Protein AF-A0A6L8I3X6-F1 (afdb_monomer)

Sequence (81 aa):
VNQGGSHANYRAAGLSDMALAILEGRPHRCSMELALHAVEVMTGLLKSGEDGGFVNMTTTCNRPAPLKPDDARALLNGASP

Secondary structure (DSSP, 8-state):
----TTS---TTHHHHHHHHHHHHTSPPSS-HHHHHHHHHHHHHHHHHHHHTS--------PPPPP--HHHHHHHHTT---

Structure (mmCIF, N/CA/C/O backbone):
data_AF-A0A6L8I3X6-F1
#
_entry.id   AF-A0A6L8I3X6-F1
#
loop_
_atom_site.group_PDB
_atom_site.id
_atom_site.type_symbol
_atom_site.label_atom_id
_atom_site.label_alt_id
_atom_site.label_comp_id
_atom_site.label_asym_id
_atom_site.label_entity_id
_atom_site.label_seq_id
_atom_site.pdbx_PDB_ins_code
_atom_site.Cartn_x
_atom_site.Cartn_y
_atom_site.Cartn_z
_atom_site.occupancy
_atom_site.B_iso_or_equiv
_atom_site.auth_seq_id
_atom_site.auth_comp_id
_atom_site.auth_asym_id
_atom_site.auth_atom_id
_atom_site.pdbx_PDB_model_num
ATOM 1 N N . VAL A 1 1 ? 9.857 19.082 -16.814 1.00 43.88 1 VAL A N 1
ATOM 2 C CA . VAL A 1 1 ? 9.234 18.321 -15.703 1.00 43.88 1 VAL A CA 1
ATOM 3 C C . VAL A 1 1 ? 9.894 18.766 -14.403 1.00 43.88 1 VAL A C 1
ATOM 5 O O . VAL A 1 1 ? 11.111 18.760 -14.344 1.00 43.88 1 VAL A O 1
ATOM 8 N N . ASN A 1 2 ? 9.097 19.298 -13.472 1.00 44.41 2 ASN A N 1
ATOM 9 C CA . ASN A 1 2 ? 9.431 19.879 -12.156 1.00 44.41 2 ASN A CA 1
ATOM 10 C C . ASN A 1 2 ? 10.907 19.751 -11.670 1.00 44.41 2 ASN A C 1
ATOM 12 O O . ASN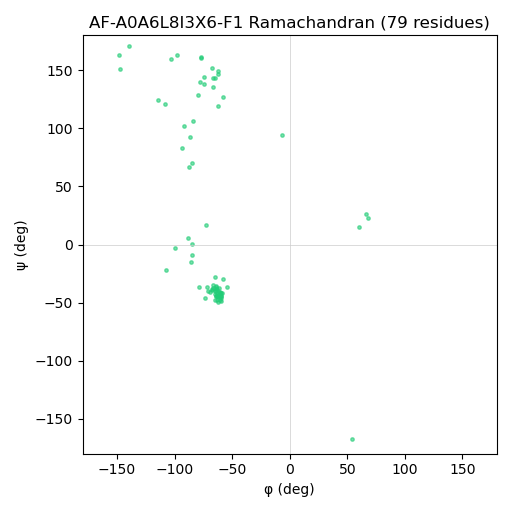 A 1 2 ? 11.267 18.747 -11.062 1.00 44.41 2 ASN A O 1
ATOM 16 N N . GLN A 1 3 ? 11.742 20.774 -11.917 1.00 53.59 3 GLN A N 1
ATOM 17 C CA . GLN A 1 3 ? 13.129 20.876 -11.422 1.00 53.59 3 GLN A CA 1
ATOM 18 C C . GLN A 1 3 ? 13.165 21.477 -10.003 1.00 53.59 3 GLN A C 1
ATOM 20 O O . GLN A 1 3 ? 13.556 22.625 -9.804 1.00 53.59 3 GLN A O 1
ATOM 25 N N . GLY A 1 4 ? 12.703 20.723 -9.008 1.00 46.16 4 GLY A N 1
ATOM 26 C CA . GLY A 1 4 ? 12.691 21.162 -7.610 1.00 46.16 4 GLY A CA 1
ATOM 27 C C . GLY A 1 4 ? 13.928 20.716 -6.829 1.00 46.16 4 GLY A C 1
ATOM 28 O O . GLY A 1 4 ? 13.839 19.732 -6.111 1.00 46.16 4 GLY A O 1
ATOM 29 N N . GLY A 1 5 ? 15.048 21.445 -6.916 1.00 62.81 5 GLY A N 1
ATOM 30 C CA . GLY A 1 5 ? 16.206 21.294 -6.010 1.00 62.81 5 GLY A CA 1
ATOM 31 C C . GLY A 1 5 ? 16.794 19.873 -5.882 1.00 62.81 5 GLY A C 1
ATOM 32 O O . GLY A 1 5 ? 16.480 18.979 -6.660 1.00 62.81 5 GLY A O 1
ATOM 33 N N . SER A 1 6 ? 17.663 19.634 -4.888 1.00 66.06 6 SER A N 1
ATOM 34 C CA . SER A 1 6 ? 18.317 18.324 -4.671 1.00 66.06 6 SER A CA 1
ATOM 35 C C . SER A 1 6 ? 17.385 17.227 -4.118 1.00 66.06 6 SER A C 1
ATOM 37 O O . SER A 1 6 ? 17.864 16.230 -3.576 1.00 66.06 6 SER A O 1
ATOM 39 N N . HIS A 1 7 ? 16.062 17.407 -4.194 1.00 61.53 7 HIS A N 1
ATOM 40 C CA . HIS A 1 7 ? 15.068 16.514 -3.604 1.00 61.53 7 HIS A CA 1
ATOM 41 C C . HIS A 1 7 ? 14.234 15.845 -4.699 1.00 61.53 7 HIS A C 1
ATOM 43 O O . HIS A 1 7 ? 13.594 16.501 -5.517 1.00 61.53 7 HIS A O 1
ATOM 49 N N . ALA A 1 8 ? 14.206 14.514 -4.695 1.00 62.00 8 ALA A N 1
ATOM 50 C CA . ALA A 1 8 ? 13.394 13.748 -5.631 1.00 62.00 8 ALA A CA 1
ATOM 51 C C . ALA A 1 8 ? 11.886 13.963 -5.385 1.00 62.00 8 ALA A C 1
ATOM 53 O O . ALA A 1 8 ? 11.405 13.919 -4.250 1.00 62.00 8 ALA A O 1
ATOM 54 N N . ASN A 1 9 ? 11.125 14.170 -6.466 1.00 69.12 9 ASN A N 1
ATOM 55 C CA . ASN A 1 9 ? 9.667 14.274 -6.435 1.00 69.12 9 ASN A CA 1
ATOM 56 C C . ASN A 1 9 ? 9.034 12.894 -6.674 1.00 69.12 9 ASN A C 1
ATOM 58 O O . ASN A 1 9 ? 8.940 12.433 -7.809 1.00 69.12 9 ASN A O 1
ATOM 62 N N . TYR A 1 10 ? 8.566 12.253 -5.603 1.00 75.56 10 TYR A N 1
ATOM 63 C CA . TYR A 1 10 ? 8.013 10.894 -5.644 1.00 75.56 10 TYR A CA 1
ATOM 64 C C . TYR A 1 10 ? 6.507 10.817 -5.937 1.00 75.56 10 TYR A C 1
ATOM 66 O O . TYR A 1 10 ? 5.944 9.725 -5.908 1.00 75.56 10 TYR A O 1
ATOM 74 N N . ARG A 1 11 ? 5.829 11.935 -6.246 1.00 81.81 11 ARG A N 1
ATOM 75 C CA . ARG A 1 11 ? 4.361 11.945 -6.442 1.00 81.81 11 ARG A CA 1
ATOM 76 C C . ARG A 1 11 ? 3.881 10.991 -7.539 1.00 81.81 11 ARG A C 1
ATOM 78 O O . ARG A 1 11 ? 2.769 10.493 -7.452 1.00 81.81 11 ARG A O 1
ATOM 85 N N . ALA A 1 12 ? 4.711 10.741 -8.552 1.00 85.06 12 ALA A N 1
ATOM 86 C CA . ALA A 1 12 ? 4.390 9.840 -9.659 1.00 85.06 12 ALA A CA 1
ATOM 87 C C . ALA A 1 12 ? 5.016 8.439 -9.525 1.00 85.06 12 ALA A C 1
ATOM 89 O O . ALA A 1 12 ? 4.745 7.590 -10.366 1.00 85.06 12 ALA A O 1
ATOM 90 N N . ALA A 1 13 ? 5.817 8.171 -8.485 1.00 86.38 13 ALA A N 1
ATOM 91 C CA . ALA A 1 13 ? 6.567 6.917 -8.361 1.00 86.38 13 ALA A CA 1
ATOM 92 C C . ALA A 1 13 ? 5.656 5.683 -8.221 1.00 86.38 13 ALA A C 1
ATOM 94 O O . ALA A 1 13 ? 5.953 4.627 -8.769 1.00 86.38 13 ALA A O 1
ATOM 95 N N . GLY A 1 14 ? 4.524 5.818 -7.521 1.00 88.50 14 GLY A N 1
ATOM 96 C CA . GLY A 1 14 ? 3.540 4.736 -7.412 1.00 88.50 14 GLY A CA 1
ATOM 97 C C . GLY A 1 14 ? 2.839 4.434 -8.739 1.00 88.50 14 GLY A C 1
ATOM 98 O O . GLY A 1 14 ? 2.615 3.273 -9.070 1.00 88.50 14 GLY A O 1
ATOM 99 N N . LEU A 1 15 ? 2.543 5.475 -9.526 1.00 89.12 15 LEU A N 1
ATOM 100 C CA . LEU A 1 15 ? 1.922 5.325 -10.843 1.00 89.12 15 LEU A CA 1
ATOM 101 C C . LEU A 1 15 ? 2.900 4.724 -11.861 1.00 89.12 15 LEU A C 1
ATOM 103 O O . LEU A 1 15 ? 2.507 3.869 -12.650 1.00 89.12 15 LEU A O 1
ATOM 107 N N . SER A 1 16 ? 4.171 5.132 -11.835 1.00 89.62 16 SER A N 1
ATOM 108 C CA . SER A 1 16 ? 5.191 4.557 -12.714 1.00 89.62 16 SER A CA 1
ATOM 109 C C . SER A 1 16 ? 5.523 3.106 -12.352 1.00 89.62 16 SER A C 1
ATOM 111 O O . SER A 1 16 ? 5.607 2.280 -13.258 1.00 89.62 16 SER A O 1
ATOM 113 N N . ASP A 1 17 ? 5.626 2.757 -11.060 1.00 90.88 17 ASP A N 1
ATOM 114 C CA . ASP A 1 17 ? 5.765 1.355 -10.625 1.00 90.88 17 ASP A CA 1
ATOM 115 C C . ASP A 1 17 ? 4.579 0.503 -11.083 1.00 90.88 17 ASP A C 1
ATOM 117 O O . ASP A 1 17 ? 4.780 -0.615 -11.548 1.00 90.88 17 ASP A O 1
ATOM 121 N N . MET A 1 18 ? 3.358 1.036 -10.985 1.00 92.06 18 MET A N 1
ATOM 122 C CA . MET A 1 18 ? 2.152 0.346 -11.439 1.00 92.06 18 MET A CA 1
ATOM 123 C C . MET A 1 18 ? 2.179 0.089 -12.948 1.00 92.06 18 MET A C 1
ATOM 125 O O . MET A 1 18 ? 1.931 -1.037 -13.369 1.00 92.06 18 MET A O 1
ATOM 129 N N . ALA A 1 19 ? 2.507 1.100 -13.757 1.00 91.69 19 ALA A N 1
ATOM 130 C CA . ALA A 1 19 ? 2.595 0.948 -15.207 1.00 91.69 19 ALA A CA 1
ATOM 131 C C . ALA A 1 19 ? 3.637 -0.111 -1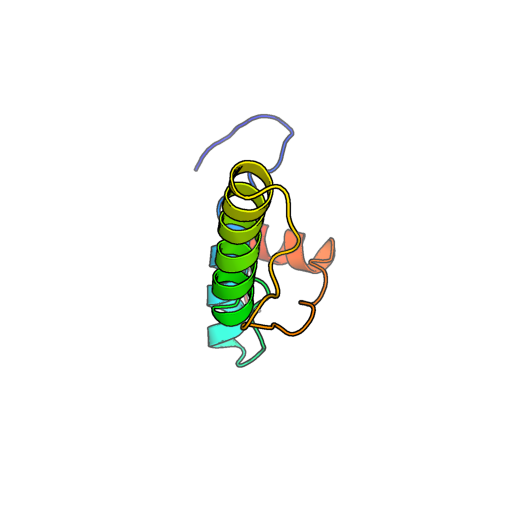5.604 1.00 91.69 19 ALA A C 1
ATOM 133 O O . ALA A 1 19 ? 3.340 -0.993 -16.408 1.00 91.69 19 ALA A O 1
ATOM 134 N N . LEU A 1 20 ? 4.826 -0.068 -14.994 1.00 90.12 20 LEU A N 1
ATOM 135 C CA . LEU A 1 20 ? 5.882 -1.047 -15.245 1.00 90.12 20 LEU A CA 1
ATOM 136 C C . LEU A 1 20 ? 5.461 -2.459 -14.817 1.00 90.12 20 LEU A C 1
ATOM 138 O O . LEU A 1 20 ? 5.629 -3.413 -15.567 1.00 90.12 20 LEU A O 1
ATOM 142 N N . ALA A 1 21 ? 4.853 -2.593 -13.639 1.00 91.50 21 ALA A N 1
ATOM 143 C CA . ALA A 1 21 ? 4.383 -3.873 -13.127 1.00 91.50 21 ALA A CA 1
ATOM 144 C C . ALA A 1 21 ? 3.319 -4.525 -14.023 1.00 91.50 21 ALA A C 1
ATOM 146 O O . ALA A 1 21 ? 3.335 -5.742 -14.194 1.00 91.50 21 ALA A O 1
ATOM 147 N N . ILE A 1 22 ? 2.426 -3.722 -14.616 1.00 92.88 22 ILE A N 1
ATOM 148 C CA . ILE A 1 22 ? 1.426 -4.192 -15.585 1.00 92.88 22 ILE A CA 1
ATOM 149 C C . ILE A 1 22 ? 2.112 -4.730 -16.845 1.00 92.88 22 ILE A C 1
ATOM 151 O O . ILE A 1 22 ? 1.742 -5.801 -17.319 1.00 92.88 22 ILE A O 1
ATOM 155 N N . LEU A 1 23 ? 3.120 -4.020 -17.365 1.00 92.88 23 LEU A N 1
ATOM 156 C CA . LEU A 1 23 ? 3.888 -4.465 -18.534 1.00 92.88 23 LEU A CA 1
ATOM 157 C C . LEU A 1 23 ? 4.670 -5.759 -18.256 1.00 92.88 23 LEU A C 1
ATOM 159 O O . LEU A 1 23 ? 4.746 -6.629 -19.117 1.00 92.88 23 LEU A O 1
ATOM 163 N N . GLU A 1 24 ? 5.226 -5.896 -17.053 1.00 92.12 24 GLU A N 1
ATOM 164 C CA . GLU A 1 24 ? 6.033 -7.047 -16.626 1.00 92.12 24 GLU A CA 1
ATOM 165 C C . GLU A 1 24 ? 5.199 -8.226 -16.089 1.00 92.12 24 GLU A C 1
ATOM 167 O O . GLU A 1 24 ? 5.744 -9.296 -15.823 1.00 92.12 24 GLU A O 1
ATOM 172 N N . GLY A 1 25 ? 3.890 -8.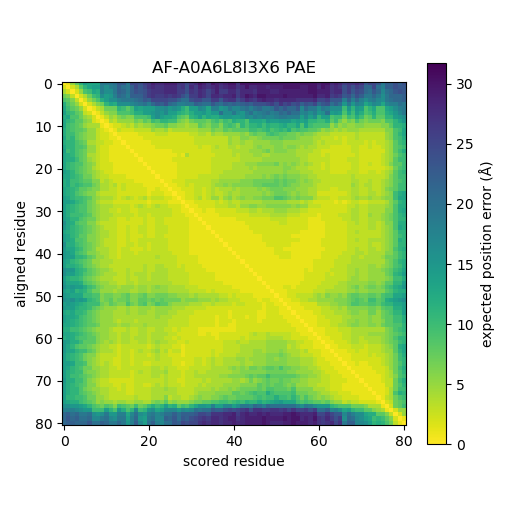049 -15.883 1.00 91.94 25 GLY A N 1
ATOM 173 C CA . GLY A 1 25 ? 3.020 -9.073 -15.299 1.00 91.94 25 GLY A CA 1
ATOM 174 C C . GLY A 1 25 ? 3.329 -9.404 -13.833 1.00 91.94 25 GLY A C 1
ATOM 175 O O . GLY A 1 25 ? 3.043 -10.513 -13.380 1.00 91.94 25 GLY A O 1
ATOM 176 N N . ARG A 1 26 ? 3.915 -8.468 -13.075 1.00 91.00 26 ARG A N 1
ATOM 177 C CA . ARG A 1 26 ? 4.199 -8.635 -11.637 1.00 91.00 26 ARG A CA 1
ATOM 178 C C . ARG A 1 26 ? 3.188 -7.877 -10.768 1.00 91.00 26 ARG A C 1
ATOM 180 O O . ARG A 1 26 ? 2.593 -6.904 -11.227 1.00 91.00 26 ARG A O 1
ATOM 187 N N . PRO A 1 27 ? 3.034 -8.232 -9.479 1.00 89.69 27 PRO A N 1
ATOM 188 C CA . PRO A 1 27 ? 2.255 -7.418 -8.552 1.00 89.69 27 PRO A CA 1
ATOM 189 C C . PRO A 1 27 ? 2.800 -5.982 -8.462 1.00 89.69 27 PRO A C 1
ATOM 191 O O . PRO A 1 27 ? 3.987 -5.765 -8.192 1.00 89.69 27 PRO A O 1
ATOM 194 N N . HIS A 1 28 ? 1.931 -4.994 -8.672 1.00 91.75 28 HIS A N 1
ATOM 195 C CA . HIS A 1 28 ? 2.239 -3.581 -8.440 1.00 91.75 28 HIS A CA 1
ATOM 196 C C . HIS A 1 28 ? 2.173 -3.249 -6.945 1.00 91.75 28 HIS A C 1
ATOM 198 O O . HIS A 1 28 ? 1.265 -3.698 -6.240 1.00 91.75 28 HIS A O 1
ATOM 204 N N . ARG A 1 29 ? 3.107 -2.421 -6.456 1.00 93.00 29 ARG A N 1
ATOM 205 C CA . ARG A 1 29 ? 3.184 -2.051 -5.030 1.00 93.00 29 ARG A CA 1
ATOM 206 C C . ARG A 1 29 ? 1.979 -1.222 -4.592 1.00 93.00 29 ARG A C 1
ATOM 208 O O . ARG A 1 29 ? 1.467 -1.410 -3.494 1.00 93.00 29 ARG A O 1
ATOM 215 N N . CYS A 1 30 ? 1.509 -0.334 -5.466 1.00 91.06 30 CYS A N 1
ATOM 216 C CA . CYS A 1 30 ? 0.291 0.453 -5.279 1.00 91.06 30 CYS A CA 1
ATOM 217 C C . CYS A 1 30 ? -0.935 -0.311 -5.802 1.00 91.06 30 CYS A C 1
ATOM 219 O O . CYS A 1 30 ? -1.523 0.088 -6.800 1.00 91.06 30 CYS A O 1
ATOM 221 N N . SER A 1 31 ? -1.295 -1.429 -5.165 1.00 92.12 31 SER A N 1
ATOM 222 C CA . SER A 1 31 ? -2.436 -2.245 -5.600 1.00 92.12 31 SER A CA 1
ATOM 223 C C . SER A 1 31 ? -3.797 -1.675 -5.206 1.00 92.12 31 SER A C 1
ATOM 225 O O . SER A 1 31 ? -3.905 -0.850 -4.295 1.00 92.12 31 SER A O 1
ATOM 227 N N . MET A 1 32 ? -4.847 -2.137 -5.892 1.00 92.25 32 MET A N 1
ATOM 228 C CA . MET A 1 32 ? -6.225 -1.764 -5.576 1.00 92.25 32 MET A CA 1
ATOM 229 C C . MET A 1 32 ? -6.631 -2.266 -4.188 1.00 92.25 32 MET A C 1
ATOM 231 O O . MET A 1 32 ? -7.262 -1.533 -3.436 1.00 92.25 32 MET A O 1
ATOM 235 N N . GLU A 1 33 ? -6.229 -3.482 -3.821 1.00 94.50 33 GLU A N 1
ATOM 236 C CA . GLU A 1 33 ? -6.516 -4.087 -2.519 1.00 94.50 33 GLU A CA 1
ATOM 237 C C . GLU A 1 33 ? -5.870 -3.283 -1.387 1.00 94.50 33 GLU A C 1
ATOM 239 O O . GLU A 1 33 ? -6.516 -3.009 -0.377 1.00 94.50 33 GLU A O 1
ATOM 244 N N . LEU A 1 34 ? -4.617 -2.847 -1.569 1.00 94.88 34 LEU A N 1
ATOM 245 C CA . LEU A 1 34 ? -3.936 -1.977 -0.610 1.00 94.88 34 LEU A CA 1
ATOM 246 C C . LEU A 1 34 ? -4.636 -0.620 -0.490 1.00 94.88 34 LEU A C 1
ATOM 248 O O . LEU A 1 34 ? -4.824 -0.129 0.621 1.00 94.88 34 LEU A O 1
ATOM 252 N N . ALA A 1 35 ? -5.016 -0.011 -1.616 1.00 94.25 35 ALA A N 1
ATOM 253 C CA . ALA A 1 35 ? -5.706 1.275 -1.618 1.00 94.25 35 ALA A CA 1
ATOM 254 C C . ALA A 1 35 ? -7.065 1.187 -0.908 1.00 94.25 35 ALA A C 1
ATOM 256 O O . ALA A 1 35 ? -7.374 2.030 -0.067 1.00 94.25 35 ALA A O 1
ATOM 257 N N . LEU A 1 36 ? -7.842 0.139 -1.197 1.00 96.81 36 LEU A N 1
ATOM 258 C CA . LEU A 1 36 ? -9.120 -0.130 -0.546 1.00 96.81 36 LEU A CA 1
ATOM 259 C C . LEU A 1 36 ? -8.943 -0.310 0.966 1.00 96.81 36 LEU A C 1
ATOM 261 O O . LEU A 1 36 ? -9.634 0.349 1.742 1.00 96.81 36 LEU A O 1
ATOM 265 N N . HIS A 1 37 ? -7.984 -1.139 1.382 1.00 97.81 37 HIS A N 1
ATOM 266 C CA . HIS A 1 37 ? -7.735 -1.389 2.798 1.00 97.81 37 HIS A CA 1
ATOM 267 C C . HIS A 1 37 ? -7.249 -0.140 3.538 1.00 97.81 37 HIS A C 1
ATOM 269 O O . HIS A 1 37 ? -7.709 0.150 4.639 1.00 97.81 37 HIS A O 1
ATOM 275 N N . ALA A 1 38 ? -6.380 0.662 2.919 1.00 96.94 38 ALA A N 1
ATOM 276 C CA . ALA A 1 38 ? -5.937 1.927 3.496 1.00 96.94 38 ALA A CA 1
ATOM 277 C C . ALA A 1 38 ? -7.102 2.912 3.694 1.00 96.94 38 ALA A C 1
ATOM 279 O O . ALA A 1 38 ? -7.166 3.579 4.727 1.00 96.94 38 ALA A O 1
ATOM 280 N N . VAL A 1 39 ? -8.036 2.998 2.738 1.00 98.00 39 VAL A N 1
ATOM 281 C CA . VAL A 1 39 ? -9.245 3.830 2.872 1.00 98.00 39 VAL A CA 1
ATOM 282 C C . VAL A 1 39 ? -10.149 3.321 3.994 1.00 98.00 39 VAL A C 1
ATOM 284 O O . VAL A 1 39 ? -10.634 4.128 4.791 1.00 98.00 39 VAL A O 1
ATOM 287 N N . GLU A 1 40 ? -10.339 2.007 4.116 1.00 98.44 40 GLU A N 1
ATOM 288 C CA . GLU A 1 40 ? -11.096 1.434 5.233 1.00 98.44 40 GLU A CA 1
ATOM 289 C C . GLU A 1 40 ? -10.450 1.778 6.582 1.00 98.44 40 GLU A C 1
ATOM 291 O O . GLU A 1 40 ? -11.136 2.250 7.482 1.00 98.44 40 GLU A O 1
ATOM 296 N N . VAL A 1 41 ? -9.127 1.649 6.706 1.00 98.19 41 VAL A N 1
ATOM 297 C CA . VAL A 1 41 ? -8.404 2.027 7.930 1.00 98.19 41 VAL A CA 1
ATOM 298 C C . VAL A 1 41 ? -8.577 3.516 8.237 1.00 98.19 41 VAL A C 1
ATOM 300 O O . VAL A 1 41 ? -8.915 3.869 9.364 1.00 98.19 41 VAL A O 1
ATOM 303 N N . MET A 1 42 ? -8.396 4.402 7.251 1.00 98.44 42 MET A N 1
ATOM 304 C CA . MET A 1 42 ? -8.545 5.851 7.448 1.00 98.44 42 MET A CA 1
ATOM 305 C C . MET A 1 42 ? -9.956 6.229 7.916 1.00 98.44 42 MET A C 1
ATOM 307 O O . MET A 1 42 ? -10.108 7.021 8.843 1.00 98.44 42 MET A O 1
ATOM 311 N N . THR A 1 43 ? -10.988 5.644 7.308 1.00 98.31 43 THR A N 1
ATOM 312 C CA . THR A 1 43 ? -12.387 5.890 7.695 1.00 98.31 43 THR A CA 1
ATOM 313 C C . THR A 1 43 ? -12.744 5.235 9.033 1.00 98.31 43 THR A C 1
ATOM 315 O O . THR A 1 43 ? -13.443 5.838 9.846 1.00 98.31 43 THR A O 1
ATOM 318 N N . GLY A 1 44 ? -12.208 4.047 9.315 1.00 98.38 44 GLY A N 1
ATOM 319 C CA . GLY A 1 44 ? -12.368 3.342 10.583 1.00 98.38 44 GLY A CA 1
ATOM 320 C C . GLY A 1 44 ? -11.756 4.086 11.768 1.00 98.38 44 GLY A C 1
ATOM 321 O O . GLY A 1 44 ? -12.341 4.079 12.846 1.00 98.38 44 GLY A O 1
ATOM 322 N N . LEU A 1 45 ? -10.628 4.779 11.573 1.00 98.38 45 LEU A N 1
ATOM 323 C CA . LEU A 1 45 ? -10.026 5.643 12.596 1.00 98.38 45 LEU A CA 1
ATOM 324 C C . LEU A 1 45 ? -10.953 6.801 12.984 1.00 98.38 45 LEU A C 1
ATOM 326 O O . LEU A 1 45 ? -11.122 7.068 14.172 1.00 98.38 45 LEU A O 1
ATOM 330 N N . LEU A 1 46 ? -11.574 7.459 11.999 1.00 98.31 46 LEU A N 1
ATOM 331 C CA . LEU A 1 46 ? -12.544 8.531 12.252 1.00 98.31 46 LEU A CA 1
ATOM 332 C C . LEU A 1 46 ? -13.749 7.997 13.028 1.00 98.31 46 LEU A C 1
ATOM 334 O O . LEU A 1 46 ? -14.076 8.523 14.088 1.00 98.31 46 LEU A O 1
ATOM 338 N N . LYS A 1 47 ? -14.329 6.887 12.558 1.00 98.31 47 LYS A N 1
ATOM 339 C CA . LYS A 1 47 ? -15.460 6.233 13.220 1.00 98.31 47 LYS A CA 1
ATOM 340 C C . LYS A 1 47 ? -15.129 5.793 14.648 1.00 98.31 47 LYS A C 1
ATOM 342 O O . LYS A 1 47 ? -15.925 5.985 15.554 1.00 98.31 47 LYS A O 1
ATOM 347 N N . SER A 1 48 ? -13.940 5.233 14.865 1.00 98.50 48 SER A N 1
ATOM 348 C CA . SER A 1 48 ? -13.468 4.845 16.198 1.00 98.50 48 SER A CA 1
ATOM 349 C C . SER A 1 48 ? -13.380 6.047 17.141 1.00 98.50 48 SER A C 1
ATOM 351 O O . SER A 1 48 ? -13.772 5.941 18.303 1.00 98.50 48 SER A O 1
ATOM 353 N N . GLY A 1 49 ? -12.909 7.195 16.640 1.00 98.12 49 GLY A N 1
ATOM 354 C CA . GLY A 1 49 ? -12.856 8.442 17.400 1.00 98.12 49 GLY A CA 1
ATOM 355 C C . GLY A 1 49 ? -14.235 9.015 17.737 1.00 98.12 49 GLY A C 1
ATOM 356 O O . GLY A 1 49 ? -14.404 9.565 18.822 1.00 98.12 49 GLY A O 1
ATOM 357 N N . GLU A 1 50 ? -15.213 8.862 16.842 1.00 98.06 50 GLU A N 1
ATOM 358 C CA . GLU A 1 50 ? -16.604 9.287 17.060 1.00 98.06 50 GLU A CA 1
ATOM 359 C C . GLU A 1 50 ? -17.347 8.368 18.045 1.00 98.06 50 GLU A C 1
ATOM 361 O O . GLU A 1 50 ? -17.992 8.853 18.974 1.00 98.06 50 GLU A O 1
ATOM 366 N N . ASP A 1 51 ? -17.217 7.049 17.880 1.00 97.38 51 ASP A N 1
ATOM 367 C CA . ASP A 1 51 ? -17.954 6.037 18.650 1.00 97.38 51 ASP A CA 1
ATOM 368 C C . ASP A 1 51 ? -17.274 5.678 19.989 1.00 97.38 51 ASP A C 1
ATOM 370 O O . ASP A 1 51 ? -17.875 5.026 20.846 1.00 97.38 51 ASP A O 1
ATOM 374 N N . GLY A 1 52 ? -16.003 6.054 20.178 1.00 97.44 52 GLY A N 1
ATOM 375 C CA . GLY A 1 52 ? -15.216 5.721 21.371 1.00 97.44 52 GLY A CA 1
ATOM 376 C C . GLY A 1 52 ? -14.883 4.230 21.510 1.00 97.44 52 GLY A C 1
ATOM 377 O O . GLY A 1 52 ? -14.639 3.750 22.618 1.00 97.44 52 GLY A O 1
ATOM 378 N N . GLY A 1 53 ? -14.887 3.480 20.404 1.00 96.75 53 GLY A N 1
ATOM 379 C CA . GLY A 1 53 ? -14.733 2.024 20.394 1.00 96.75 53 GLY A CA 1
ATOM 380 C C . GLY A 1 53 ? -13.856 1.502 19.258 1.00 96.75 53 GLY A 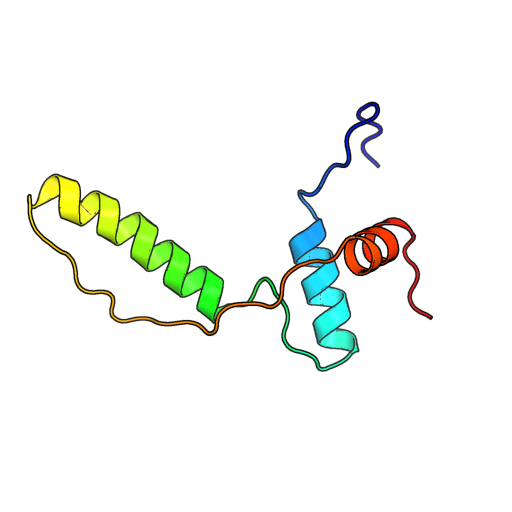C 1
ATOM 381 O O . GLY A 1 53 ? -13.483 2.234 18.343 1.00 96.75 53 GLY A O 1
ATOM 382 N N . PHE A 1 54 ? -13.518 0.212 19.309 1.00 97.75 54 PHE A N 1
ATOM 383 C CA . PHE A 1 54 ? -12.754 -0.449 18.248 1.00 97.75 54 PHE A CA 1
ATOM 384 C C . PHE A 1 54 ? -13.624 -0.713 17.014 1.00 97.75 54 PHE A C 1
ATOM 386 O O . PHE A 1 54 ? -14.753 -1.188 17.129 1.00 97.75 54 PHE A O 1
ATOM 393 N N . VAL A 1 55 ? -13.064 -0.471 15.826 1.00 97.94 55 VAL A N 1
ATOM 394 C CA . VAL A 1 55 ? -13.686 -0.808 14.540 1.00 97.94 55 VAL A CA 1
ATOM 395 C C . VAL A 1 55 ? -12.928 -1.980 13.924 1.00 97.94 55 VAL A C 1
ATOM 397 O O . VAL A 1 55 ? -11.727 -1.885 13.677 1.00 97.94 55 VAL A O 1
ATOM 400 N N . ASN A 1 56 ? -13.626 -3.087 13.670 1.00 97.75 56 ASN A N 1
ATOM 401 C CA . ASN A 1 56 ? -13.053 -4.236 12.971 1.00 97.75 56 ASN A CA 1
ATOM 402 C C . ASN A 1 56 ? -13.029 -3.978 11.464 1.00 97.75 56 ASN A C 1
ATOM 404 O O . ASN A 1 56 ? -14.057 -3.640 10.879 1.00 97.75 56 ASN A O 1
ATOM 408 N N . MET A 1 57 ? -11.864 -4.169 10.848 1.00 98.00 57 MET A N 1
ATOM 409 C CA . MET A 1 57 ? -11.710 -4.083 9.397 1.00 98.00 57 MET A CA 1
ATOM 410 C C . MET A 1 57 ? -12.298 -5.327 8.725 1.00 98.00 57 MET A C 1
ATOM 412 O O . MET A 1 57 ? -12.205 -6.438 9.249 1.00 98.00 57 MET A O 1
ATOM 416 N N . THR A 1 58 ? -12.887 -5.131 7.555 1.00 97.88 58 THR A N 1
ATOM 417 C CA . THR A 1 58 ? -13.510 -6.165 6.721 1.00 9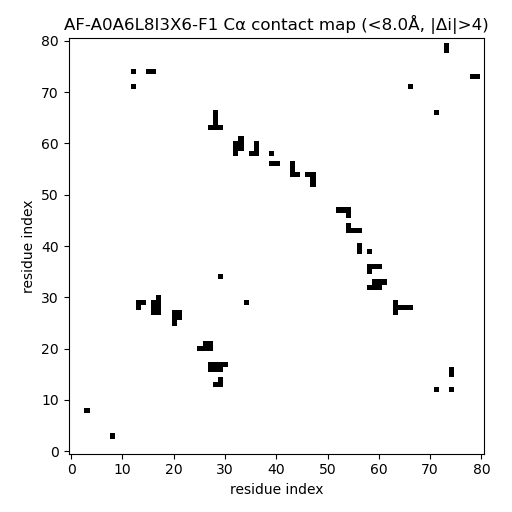7.88 58 THR A CA 1
ATOM 418 C C . THR A 1 58 ? -12.682 -6.479 5.481 1.00 97.88 58 THR A C 1
ATOM 420 O O . THR A 1 58 ? -12.801 -7.566 4.916 1.00 97.88 58 THR A O 1
ATOM 423 N N . THR A 1 59 ? -11.814 -5.556 5.069 1.00 98.06 59 THR A N 1
ATOM 424 C CA . THR A 1 59 ? -10.895 -5.737 3.949 1.00 98.06 59 THR A CA 1
ATOM 425 C C . THR A 1 59 ? -9.509 -6.149 4.442 1.00 98.06 59 THR A C 1
ATOM 427 O O . THR A 1 59 ? -9.160 -6.015 5.617 1.00 98.06 59 THR A O 1
ATOM 430 N N . THR A 1 60 ? -8.698 -6.677 3.530 1.00 96.50 60 THR A N 1
ATOM 431 C CA . THR A 1 60 ? -7.305 -7.039 3.789 1.00 96.50 60 THR A CA 1
ATOM 432 C C . THR A 1 60 ? -6.479 -6.859 2.522 1.00 96.50 60 THR A C 1
ATOM 434 O O . THR A 1 60 ? -7.019 -6.781 1.418 1.00 96.50 60 THR A O 1
ATOM 437 N N . CYS A 1 61 ? -5.160 -6.815 2.670 1.00 95.00 61 CYS A N 1
ATOM 438 C CA . CYS A 1 61 ? -4.228 -6.765 1.556 1.00 95.00 61 CYS A CA 1
ATOM 439 C C . CYS A 1 61 ? -2.936 -7.505 1.906 1.00 95.00 61 CYS A C 1
ATOM 441 O O . CYS A 1 61 ? -2.495 -7.520 3.059 1.00 95.00 61 CYS A O 1
ATOM 443 N N . ASN A 1 62 ? -2.273 -8.055 0.892 1.00 93.69 62 ASN A N 1
ATOM 444 C CA . ASN A 1 62 ? -0.912 -8.545 1.064 1.00 93.69 62 ASN A CA 1
ATOM 445 C C . ASN A 1 62 ? 0.034 -7.371 1.328 1.00 93.69 62 ASN A C 1
ATOM 447 O O . ASN A 1 62 ? -0.103 -6.301 0.734 1.00 93.69 62 ASN A O 1
ATOM 451 N N . ARG A 1 63 ? 1.033 -7.583 2.189 1.00 93.00 63 ARG A N 1
ATOM 452 C CA . ARG A 1 63 ? 2.088 -6.589 2.399 1.00 93.00 63 ARG A CA 1
ATOM 453 C C . ARG A 1 63 ? 2.847 -6.382 1.076 1.00 93.00 63 ARG A C 1
ATOM 455 O O . ARG A 1 63 ? 3.441 -7.346 0.589 1.00 93.00 63 ARG A O 1
ATOM 462 N N . PRO A 1 64 ? 2.868 -5.163 0.508 1.00 92.19 64 PRO A N 1
ATOM 463 C CA . PRO A 1 64 ? 3.586 -4.907 -0.733 1.00 92.19 64 PRO A CA 1
ATOM 464 C C . PRO A 1 64 ? 5.099 -5.039 -0.528 1.00 92.19 64 PRO A C 1
ATOM 466 O O . PRO A 1 64 ? 5.628 -4.795 0.561 1.00 92.19 64 PRO A O 1
ATOM 469 N N . ALA A 1 65 ? 5.808 -5.398 -1.598 1.00 92.12 65 ALA A N 1
ATOM 470 C CA . ALA A 1 65 ? 7.265 -5.416 -1.593 1.00 92.12 65 ALA A CA 1
ATOM 471 C C . ALA A 1 65 ? 7.827 -3.991 -1.414 1.00 92.12 65 ALA A C 1
ATOM 473 O O . ALA A 1 65 ? 7.285 -3.040 -1.986 1.00 92.12 65 ALA A O 1
ATOM 474 N N . PRO A 1 66 ? 8.941 -3.818 -0.681 1.00 91.56 66 PRO A N 1
ATOM 475 C CA . PRO A 1 66 ? 9.571 -2.510 -0.549 1.00 91.56 66 PRO A CA 1
ATOM 476 C C . PRO A 1 66 ? 10.041 -1.985 -1.913 1.00 91.56 66 PRO A C 1
ATOM 478 O O . PRO A 1 66 ? 10.415 -2.763 -2.797 1.00 91.56 66 PRO A O 1
ATOM 481 N N . LEU A 1 67 ? 10.038 -0.662 -2.085 1.00 89.12 67 LEU A N 1
ATOM 482 C CA . LEU A 1 67 ? 10.695 0.002 -3.211 1.00 89.12 67 LEU A CA 1
ATOM 483 C C . LEU A 1 67 ? 12.177 0.184 -2.863 1.00 89.12 67 LEU A C 1
ATOM 485 O O . LEU A 1 67 ? 12.512 1.001 -2.005 1.00 89.12 67 LEU A O 1
ATOM 489 N N . LYS A 1 68 ? 13.064 -0.609 -3.474 1.00 90.75 68 LYS A N 1
ATOM 490 C CA . LYS A 1 68 ? 14.507 -0.525 -3.203 1.00 90.75 68 LYS A CA 1
ATOM 491 C C . LYS A 1 68 ? 15.123 0.689 -3.916 1.00 90.75 68 LYS A C 1
ATOM 493 O O . LYS A 1 68 ? 14.549 1.175 -4.890 1.00 90.75 68 LYS A O 1
ATOM 498 N N . PRO A 1 69 ? 16.316 1.158 -3.499 1.00 88.12 69 PRO A N 1
ATOM 499 C CA . PRO A 1 69 ? 17.018 2.233 -4.201 1.00 88.12 69 PRO A CA 1
ATOM 500 C C . PRO 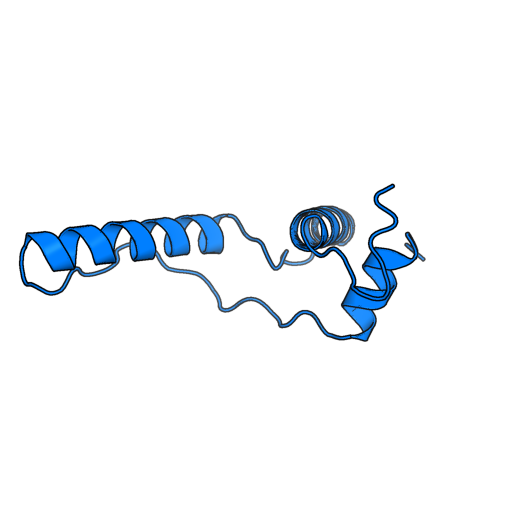A 1 69 ? 17.245 1.957 -5.696 1.00 88.12 69 PRO A C 1
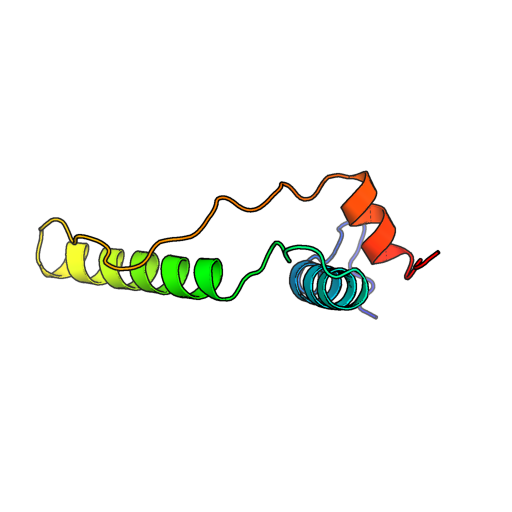ATOM 502 O O . PRO A 1 69 ? 17.147 2.875 -6.503 1.00 88.12 69 PRO A O 1
ATOM 505 N N . ASP A 1 70 ? 17.515 0.706 -6.077 1.00 88.69 70 ASP A N 1
ATOM 506 C CA . ASP A 1 70 ? 17.700 0.303 -7.482 1.00 88.69 70 ASP A CA 1
ATOM 507 C C . ASP A 1 70 ? 16.413 0.470 -8.288 1.00 88.69 70 ASP A C 1
ATOM 509 O O . ASP A 1 70 ? 16.423 1.117 -9.334 1.00 88.69 70 ASP A O 1
ATOM 513 N N . ASP A 1 71 ? 15.295 -0.014 -7.741 1.00 86.62 71 ASP A N 1
ATOM 514 C CA . ASP A 1 71 ? 13.969 0.128 -8.343 1.00 86.62 71 ASP A CA 1
ATOM 515 C C . ASP A 1 71 ? 13.604 1.610 -8.514 1.00 86.62 71 ASP A C 1
ATOM 517 O O . ASP A 1 71 ? 13.142 2.036 -9.569 1.00 86.62 71 ASP A O 1
ATOM 521 N N . ALA A 1 72 ? 13.864 2.429 -7.490 1.00 85.50 72 ALA A N 1
ATOM 522 C CA . ALA A 1 72 ? 13.601 3.864 -7.536 1.00 85.50 72 ALA A CA 1
ATOM 523 C C . ALA A 1 72 ? 14.449 4.579 -8.604 1.00 85.50 72 ALA A C 1
ATOM 525 O O . ALA A 1 72 ? 13.952 5.478 -9.282 1.00 85.50 72 ALA A O 1
ATOM 526 N N . ARG A 1 73 ? 15.713 4.172 -8.786 1.00 84.31 73 ARG A N 1
ATOM 527 C CA . ARG A 1 73 ? 16.590 4.709 -9.839 1.00 84.31 73 ARG A CA 1
ATOM 528 C C . ARG A 1 73 ? 16.113 4.324 -11.239 1.00 84.31 73 ARG A C 1
ATOM 530 O O . ARG A 1 73 ? 16.144 5.174 -12.126 1.00 84.31 73 ARG A O 1
ATOM 537 N N . ALA A 1 74 ? 15.627 3.097 -11.429 1.00 83.94 74 ALA A N 1
ATOM 538 C CA . ALA A 1 74 ? 15.066 2.656 -12.707 1.00 83.94 74 ALA A CA 1
ATOM 539 C C . ALA A 1 74 ? 13.856 3.513 -13.128 1.00 83.94 74 ALA A C 1
ATOM 541 O O . ALA A 1 74 ? 13.780 3.954 -14.275 1.00 83.94 74 ALA A O 1
ATOM 542 N N . LEU A 1 75 ? 12.974 3.855 -12.179 1.00 80.81 75 LEU A N 1
ATOM 543 C CA . LEU A 1 75 ? 11.807 4.712 -12.431 1.00 80.81 75 LEU A CA 1
ATOM 544 C C . LEU A 1 75 ? 12.173 6.154 -12.836 1.00 80.81 75 LEU A C 1
ATOM 546 O O . LEU A 1 75 ? 11.395 6.799 -13.536 1.00 80.81 75 LEU A O 1
ATOM 550 N N . LEU A 1 76 ? 13.330 6.675 -12.405 1.00 76.50 76 LEU A N 1
ATOM 551 C CA . LEU A 1 76 ? 13.789 8.032 -12.743 1.00 76.50 76 LEU A CA 1
ATOM 552 C C . LEU A 1 76 ? 14.390 8.125 -14.146 1.00 76.50 76 LEU A C 1
ATOM 554 O O . LEU A 1 76 ? 14.220 9.136 -14.824 1.00 76.50 76 LEU A O 1
ATOM 558 N N . ASN A 1 77 ? 15.095 7.081 -14.575 1.00 70.62 77 ASN A N 1
ATOM 559 C CA . ASN A 1 77 ? 15.857 7.105 -15.820 1.00 70.62 77 ASN A CA 1
ATOM 560 C C . ASN A 1 77 ? 15.011 6.761 -17.056 1.00 70.62 77 ASN A C 1
ATOM 562 O O . ASN A 1 77 ? 15.551 6.717 -18.157 1.00 70.62 77 ASN A O 1
ATOM 566 N N . GLY A 1 78 ? 13.706 6.495 -16.888 1.00 58.34 78 GLY A N 1
ATOM 567 C CA . GLY A 1 78 ? 12.825 6.050 -17.976 1.00 58.34 78 GLY A CA 1
ATOM 568 C C . GLY A 1 78 ? 13.271 4.733 -18.619 1.00 58.34 78 GLY A C 1
ATOM 569 O O . GLY A 1 78 ? 12.829 4.404 -19.715 1.00 58.34 78 GLY A O 1
ATOM 570 N N . ALA A 1 79 ? 14.173 4.004 -17.961 1.00 47.56 79 ALA A N 1
ATOM 571 C CA . ALA A 1 79 ? 14.814 2.832 -18.517 1.00 47.56 79 ALA A CA 1
ATOM 572 C C . ALA A 1 79 ? 13.933 1.610 -18.249 1.00 47.56 79 ALA A C 1
ATOM 574 O O . ALA A 1 79 ? 14.042 0.966 -17.206 1.00 47.56 79 ALA A O 1
ATOM 575 N N . SER A 1 80 ? 13.070 1.295 -19.214 1.00 41.62 80 SER A N 1
ATOM 576 C CA . SER A 1 80 ? 12.910 -0.113 -19.581 1.00 41.62 80 SER A CA 1
ATOM 577 C C . SER A 1 80 ? 14.256 -0.624 -20.120 1.00 41.62 80 SER A C 1
ATOM 579 O O . SER A 1 80 ? 14.989 0.167 -20.724 1.00 41.62 80 SER A O 1
ATOM 581 N N . PRO A 1 81 ? 14.612 -1.903 -19.908 1.00 49.31 81 PRO A N 1
ATOM 582 C CA . PRO A 1 81 ? 15.550 -2.564 -20.810 1.00 49.31 81 PRO A CA 1
ATOM 583 C C . PRO A 1 81 ? 15.049 -2.527 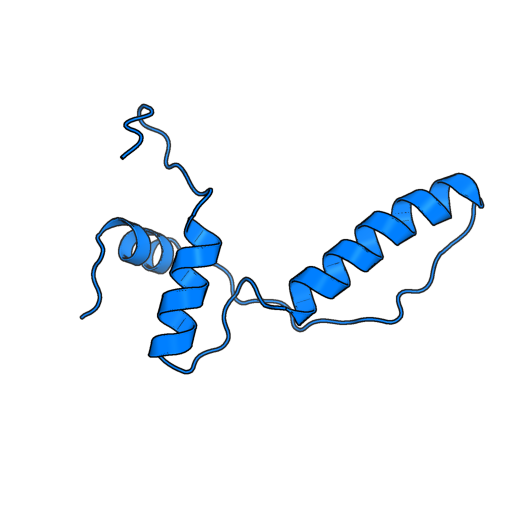-22.263 1.00 49.31 81 PRO A C 1
ATOM 585 O O . PRO A 1 81 ? 13.814 -2.449 -22.471 1.00 49.31 81 PRO A O 1
#

Nearest PDB structures (foldseek):
  1s5r-assembly1_B  TM=3.245E-01  e=8.008E+00  Mus musculus
  2l9s-assembly1_B  TM=3.154E-01  e=6.567E+00  Mus musculus
  1g1e-assembly1_B  TM=2.524E-01  e=7.016E+00  Mus musculus

Foldseek 3Di:
DDPDPPDDDCPCVQVLQVVVCVVVVHDRQPDPLVVVQVVQVVVQVVVCVVVVHHDDDPGDDDNGDDCDPVNSVCSVVVDDD

pLDDT: mean 86.2, std 15.41, range [41.62, 98.5]

Radius of gyration: 16.81 Å; Cα contacts (8 Å, |Δi|>4): 51; chains: 1; bounding box: 36×30×42 Å

Solvent-accessible surface area (backbone atoms only — not comparable to full-atom values): 5170 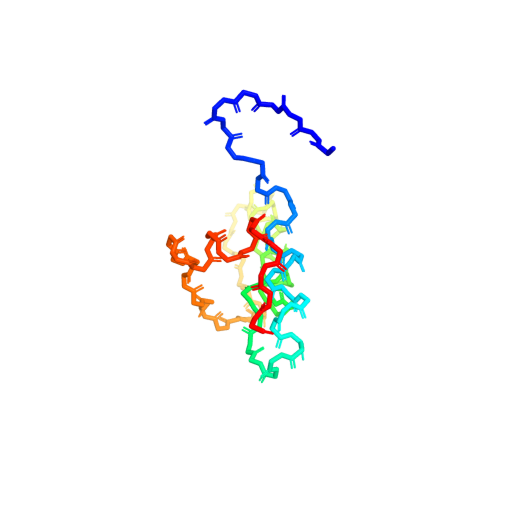Å² total; per-residue (Å²): 128,91,87,58,77,103,54,88,81,63,90,54,50,53,58,53,47,33,56,52,17,64,76,70,74,46,88,36,64,70,34,70,49,46,52,52,31,52,50,50,51,58,52,37,52,54,50,21,68,74,71,74,46,90,66,85,81,90,66,66,57,79,85,59,72,82,85,46,74,67,58,54,51,38,70,72,68,74,54,70,134

Mean predicted aligned error: 6.88 Å